Protein AF-A0A3D4ETQ4-F1 (afdb_monomer_lite)

Sequence (156 aa):
MPGDWDASYLFVTLVMPRHEKGAMPPKNKGESLTEKEIRTVAEWIHEGAKIDGEKGKPGPENWHPDRLLKFKDGRVVTEQFGEAPKVKKVEAKWEIWSNKEGKKITARFHGLVKDKVDFELKNGKRVSYPLEQLSAESQARIQGLIDSPVMMSEDD

Structure (mmCIF, N/CA/C/O backbone):
data_AF-A0A3D4ETQ4-F1
#
_entry.id   AF-A0A3D4ETQ4-F1
#
loop_
_atom_site.group_PDB
_atom_site.id
_atom_site.type_symbol
_atom_site.label_atom_id
_atom_site.label_alt_id
_atom_site.label_comp_id
_atom_site.label_asym_id
_atom_site.label_entity_id
_atom_site.label_seq_id
_atom_site.pdbx_PDB_ins_code
_atom_site.Cartn_x
_atom_site.Cartn_y
_atom_site.Cartn_z
_atom_site.occupancy
_atom_site.B_iso_or_equiv
_atom_site.auth_seq_id
_atom_site.auth_comp_id
_atom_site.auth_asym_id
_atom_site.auth_atom_id
_atom_site.pdbx_PDB_model_num
ATOM 1 N N . MET A 1 1 ? 3.791 -5.470 -17.405 1.00 76.12 1 MET A N 1
ATOM 2 C CA . MET A 1 1 ? 4.066 -6.120 -18.709 1.00 76.12 1 MET A CA 1
ATOM 3 C C . MET A 1 1 ? 5.423 -5.623 -19.197 1.00 76.12 1 MET A C 1
ATOM 5 O O . MET A 1 1 ? 5.732 -4.484 -18.879 1.00 76.12 1 MET A O 1
ATOM 9 N N . PRO A 1 2 ? 6.265 -6.389 -19.916 1.00 83.25 2 PRO A N 1
ATOM 10 C CA . PRO A 1 2 ? 7.507 -5.827 -20.457 1.00 83.25 2 PRO A CA 1
ATOM 11 C C . PRO A 1 2 ? 7.217 -4.595 -21.325 1.00 83.25 2 PRO A C 1
ATOM 13 O O . PRO A 1 2 ? 6.330 -4.645 -22.174 1.00 83.25 2 PRO A O 1
ATOM 16 N N . GLY A 1 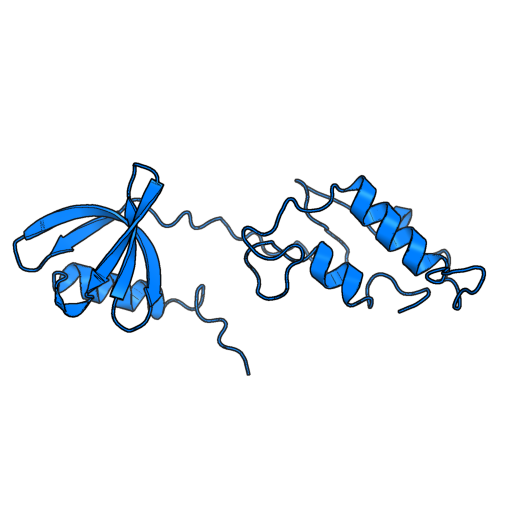3 ? 7.917 -3.493 -21.063 1.00 86.31 3 GLY A N 1
ATOM 17 C CA . GLY A 1 3 ? 7.733 -2.206 -21.735 1.00 86.31 3 GLY A CA 1
ATOM 18 C C . GLY A 1 3 ? 6.586 -1.340 -21.205 1.00 86.31 3 GLY A C 1
ATOM 19 O O . GLY A 1 3 ? 6.569 -0.138 -21.454 1.00 86.31 3 GLY A O 1
ATOM 20 N N . ASP A 1 4 ? 5.670 -1.910 -20.424 1.00 86.06 4 ASP A N 1
ATOM 21 C CA . ASP A 1 4 ? 4.531 -1.205 -19.834 1.00 86.06 4 ASP A CA 1
ATOM 22 C C . ASP A 1 4 ? 4.533 -1.415 -18.314 1.00 86.06 4 ASP A C 1
ATOM 24 O O . ASP A 1 4 ? 4.055 -2.427 -17.770 1.00 86.06 4 ASP A O 1
ATOM 28 N N . TRP A 1 5 ? 5.196 -0.468 -17.646 1.00 85.06 5 TRP A N 1
ATOM 29 C CA . TRP A 1 5 ? 5.392 -0.464 -16.202 1.00 85.06 5 TRP A CA 1
ATOM 30 C C . TRP A 1 5 ? 4.105 -0.126 -15.455 1.00 85.06 5 TRP A C 1
ATOM 32 O O . TRP A 1 5 ? 3.858 -0.737 -14.420 1.00 85.06 5 TRP A O 1
ATOM 42 N N . ASP A 1 6 ? 3.264 0.751 -16.002 1.00 82.69 6 ASP A N 1
ATOM 43 C CA . ASP A 1 6 ? 2.027 1.197 -15.355 1.00 82.69 6 ASP A CA 1
ATOM 44 C C . ASP A 1 6 ? 0.969 0.078 -15.353 1.00 82.69 6 ASP A C 1
ATOM 46 O O . ASP A 1 6 ? 0.309 -0.177 -14.349 1.00 82.69 6 ASP A O 1
ATOM 50 N N . ALA A 1 7 ? 0.918 -0.726 -16.423 1.00 83.00 7 ALA A N 1
ATOM 51 C CA . ALA A 1 7 ? 0.099 -1.941 -16.481 1.00 83.00 7 ALA A CA 1
ATOM 52 C C . ALA A 1 7 ? 0.736 -3.164 -15.780 1.00 83.00 7 ALA A C 1
ATOM 54 O O . ALA A 1 7 ? 0.241 -4.291 -15.886 1.00 83.00 7 ALA A O 1
ATOM 55 N N . SER A 1 8 ? 1.888 -3.017 -15.116 1.00 84.25 8 SER A N 1
ATOM 56 C CA . SER A 1 8 ? 2.556 -4.136 -14.448 1.00 84.25 8 SER A CA 1
ATOM 57 C C . SER A 1 8 ? 1.967 -4.394 -13.067 1.00 84.25 8 SER A C 1
ATOM 59 O O . SER A 1 8 ? 2.141 -3.588 -12.161 1.00 84.25 8 SER A O 1
ATOM 61 N N . TYR A 1 9 ? 1.364 -5.568 -12.859 1.00 87.00 9 TYR A N 1
ATOM 62 C CA . TYR A 1 9 ? 0.818 -5.960 -11.551 1.00 87.00 9 TYR A CA 1
ATOM 63 C C . TYR A 1 9 ? 1.851 -5.859 -10.414 1.00 87.00 9 TYR A C 1
ATOM 65 O O . TYR A 1 9 ? 1.537 -5.411 -9.312 1.00 87.00 9 TYR A O 1
ATOM 73 N N . LEU A 1 10 ? 3.114 -6.203 -10.696 1.00 89.75 10 LEU A N 1
ATOM 74 C CA . LEU A 1 10 ? 4.210 -6.008 -9.747 1.00 89.75 10 LEU A CA 1
ATOM 75 C C . LEU A 1 10 ? 4.356 -4.532 -9.353 1.00 89.75 10 LEU A C 1
ATOM 77 O O . LEU A 1 10 ? 4.423 -4.219 -8.172 1.00 89.75 10 LEU A O 1
ATOM 81 N N . PHE A 1 11 ? 4.387 -3.626 -10.329 1.00 90.38 11 PHE A N 1
ATOM 82 C CA . PHE A 1 11 ? 4.535 -2.199 -10.062 1.00 90.38 11 PHE A CA 1
ATOM 83 C C . PHE A 1 11 ? 3.324 -1.648 -9.300 1.00 90.38 11 PHE A C 1
ATOM 85 O O . PHE A 1 11 ? 3.501 -1.017 -8.261 1.00 90.38 11 PHE A O 1
ATOM 92 N N . VAL A 1 12 ? 2.107 -1.973 -9.754 1.00 87.81 12 VAL A N 1
ATOM 93 C CA . VAL A 1 12 ? 0.844 -1.565 -9.119 1.00 87.81 12 VAL A CA 1
ATOM 94 C C . VAL A 1 12 ? 0.823 -1.948 -7.640 1.00 87.81 12 VAL A C 1
ATOM 96 O O . VAL A 1 12 ? 0.541 -1.108 -6.791 1.00 87.81 12 VAL A O 1
ATOM 99 N N . THR A 1 13 ? 1.180 -3.189 -7.304 1.00 87.25 13 THR A N 1
ATOM 100 C CA . THR A 1 13 ? 1.177 -3.651 -5.906 1.00 87.25 13 THR A CA 1
ATOM 101 C C . THR A 1 13 ? 2.266 -3.012 -5.039 1.00 87.25 13 THR A C 1
ATOM 103 O O . THR A 1 13 ? 2.052 -2.852 -3.839 1.00 87.25 13 THR A O 1
ATOM 106 N N . LEU A 1 14 ? 3.403 -2.597 -5.610 1.00 89.50 14 LEU A N 1
ATOM 107 C CA . LEU A 1 14 ? 4.467 -1.891 -4.877 1.00 89.50 14 LEU A CA 1
ATOM 108 C C . LEU A 1 14 ? 4.090 -0.450 -4.513 1.00 89.50 14 LEU A C 1
ATOM 110 O O . LEU A 1 14 ? 4.520 0.055 -3.475 1.00 89.50 14 LEU A O 1
ATOM 114 N N . VAL A 1 15 ? 3.315 0.218 -5.370 1.00 87.62 15 VAL A N 1
ATOM 115 C CA . VAL A 1 15 ? 2.931 1.632 -5.193 1.00 87.62 15 VAL A CA 1
ATOM 116 C C . VAL A 1 15 ? 1.555 1.801 -4.553 1.00 87.62 15 VAL A C 1
ATOM 118 O O . VAL A 1 15 ? 1.184 2.907 -4.152 1.00 87.62 15 VAL A O 1
ATOM 121 N N . MET A 1 16 ? 0.821 0.698 -4.422 1.00 84.38 16 MET A N 1
ATOM 122 C CA . MET A 1 16 ? -0.456 0.622 -3.736 1.00 84.38 16 MET A CA 1
ATOM 123 C C . MET A 1 16 ? -0.334 1.114 -2.282 1.00 84.38 16 MET A C 1
ATOM 125 O O . MET A 1 16 ? 0.642 0.804 -1.584 1.00 84.38 16 MET A O 1
ATOM 129 N N . PRO A 1 17 ? -1.325 1.860 -1.766 1.00 81.31 17 PRO A N 1
ATOM 130 C CA . PRO A 1 17 ? -1.338 2.254 -0.368 1.00 81.31 17 PRO A CA 1
ATOM 131 C C . PRO A 1 17 ? -1.224 1.045 0.567 1.00 81.31 17 PRO A C 1
ATOM 133 O O . PRO A 1 17 ? -2.001 0.105 0.489 1.00 81.31 17 PRO A O 1
ATOM 136 N N . ARG A 1 18 ? -0.308 1.100 1.542 1.00 75.12 18 ARG A N 1
ATOM 137 C CA . ARG A 1 18 ? 0.001 -0.017 2.468 1.00 75.12 18 ARG A CA 1
ATOM 138 C C . ARG A 1 18 ? -1.178 -0.652 3.219 1.00 75.12 18 ARG A C 1
ATOM 140 O O . ARG A 1 18 ? -1.008 -1.692 3.852 1.00 75.12 18 ARG A O 1
ATOM 147 N N . HIS A 1 19 ? -2.311 0.034 3.289 1.00 75.31 19 HIS A N 1
ATOM 148 C CA . HIS A 1 19 ? -3.497 -0.458 3.983 1.00 75.31 19 HIS A CA 1
ATOM 149 C C . HIS A 1 19 ? -4.428 -1.253 3.061 1.00 75.31 19 HIS A C 1
ATOM 151 O O . HIS A 1 19 ? -5.304 -1.944 3.572 1.00 75.31 19 HIS A O 1
ATOM 157 N N . GLU A 1 20 ? -4.225 -1.180 1.746 1.00 76.44 20 GLU A N 1
ATOM 158 C CA . GLU A 1 20 ? -4.999 -1.921 0.761 1.00 76.44 20 GLU A CA 1
ATOM 159 C C . GLU A 1 20 ? -4.534 -3.380 0.675 1.00 76.44 20 GLU A C 1
ATOM 161 O O . GLU A 1 20 ? -3.360 -3.727 0.860 1.00 76.44 20 GLU A O 1
ATOM 166 N N . LYS A 1 21 ? -5.498 -4.265 0.421 1.00 76.75 21 LYS A N 1
ATOM 167 C CA . LYS A 1 21 ? -5.281 -5.700 0.242 1.00 76.75 21 LYS A CA 1
ATOM 168 C C . LYS A 1 21 ? -4.517 -5.917 -1.065 1.00 76.75 21 LYS A C 1
ATOM 170 O O . LYS A 1 21 ? -4.981 -5.526 -2.125 1.00 76.75 21 LYS A O 1
ATOM 175 N N . GLY A 1 22 ? -3.355 -6.563 -0.979 1.00 80.31 22 GLY A N 1
ATOM 176 C CA . GLY A 1 22 ? -2.473 -6.785 -2.131 1.00 80.31 22 GLY A CA 1
ATOM 177 C C . GLY A 1 22 ? -1.293 -5.816 -2.219 1.00 80.31 22 GLY A C 1
ATOM 178 O O . GLY A 1 22 ? -0.404 -6.051 -3.033 1.00 80.31 22 GLY A O 1
ATOM 179 N N . ALA A 1 23 ? -1.222 -4.800 -1.349 1.00 85.56 23 ALA A N 1
ATOM 180 C CA . ALA A 1 23 ? -0.048 -3.941 -1.257 1.00 85.56 23 ALA A CA 1
ATOM 181 C C . ALA A 1 23 ? 1.201 -4.744 -0.855 1.00 85.56 23 ALA A C 1
ATOM 183 O O . ALA A 1 23 ? 1.154 -5.599 0.039 1.00 85.56 23 ALA A O 1
ATOM 184 N N . MET A 1 24 ? 2.322 -4.443 -1.508 1.00 87.62 24 MET A N 1
ATOM 185 C CA . MET A 1 24 ? 3.609 -5.099 -1.306 1.00 87.62 24 MET A CA 1
ATOM 186 C C . MET A 1 24 ? 4.644 -4.111 -0.730 1.00 87.62 24 MET A C 1
ATOM 188 O O . MET A 1 24 ? 4.845 -3.033 -1.287 1.00 87.62 24 MET A O 1
ATOM 192 N N . PRO A 1 25 ? 5.334 -4.463 0.373 1.00 85.00 25 PRO A N 1
ATOM 193 C CA . PRO A 1 25 ? 5.176 -5.704 1.125 1.00 85.00 25 PRO A CA 1
ATOM 194 C C . PRO A 1 25 ? 3.853 -5.738 1.912 1.00 85.00 25 PRO A C 1
ATOM 196 O O . PRO A 1 25 ? 3.333 -4.680 2.287 1.00 85.00 25 PRO A O 1
ATOM 199 N N . PRO A 1 26 ? 3.336 -6.941 2.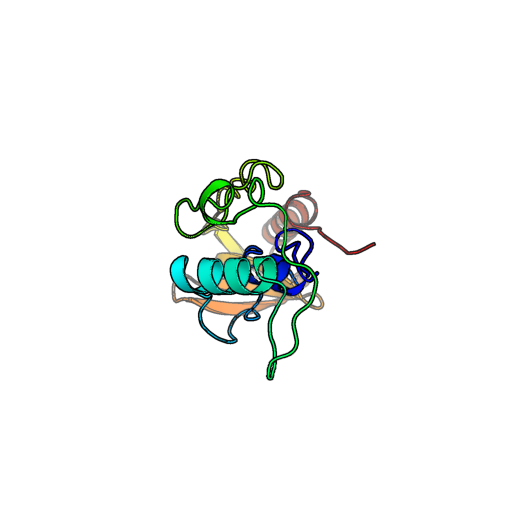235 1.00 82.56 26 PRO A N 1
ATOM 200 C CA . PRO A 1 26 ? 2.126 -7.071 3.030 1.00 82.56 26 PRO A CA 1
ATOM 201 C C . PRO A 1 26 ? 2.248 -6.348 4.371 1.00 82.56 26 PRO A C 1
ATOM 203 O O . PRO A 1 26 ? 3.342 -6.167 4.921 1.00 82.56 26 PRO A O 1
ATOM 206 N N . LYS A 1 27 ? 1.105 -5.981 4.954 1.00 76.44 27 LYS A N 1
ATOM 207 C CA . LYS A 1 27 ? 1.062 -5.331 6.266 1.00 76.44 27 LYS A CA 1
ATOM 208 C C . LYS A 1 27 ? 1.883 -6.128 7.289 1.00 76.44 27 LYS A C 1
ATOM 210 O O . LYS A 1 27 ? 1.678 -7.326 7.472 1.00 76.44 27 LYS A O 1
ATOM 215 N N . ASN A 1 28 ? 2.804 -5.444 7.967 1.00 76.62 28 ASN A N 1
ATOM 216 C CA . ASN A 1 28 ? 3.728 -6.012 8.959 1.00 76.62 28 ASN A CA 1
ATOM 217 C C . ASN A 1 28 ? 4.746 -7.037 8.407 1.00 76.62 28 ASN A C 1
ATOM 219 O O . ASN A 1 28 ? 5.313 -7.806 9.182 1.00 76.62 28 ASN A O 1
ATOM 223 N N . LYS A 1 29 ? 4.994 -7.065 7.092 1.00 80.25 29 LYS A N 1
ATOM 224 C CA . LYS A 1 29 ? 5.974 -7.952 6.436 1.00 80.25 29 LYS A CA 1
ATOM 225 C C . LYS A 1 29 ? 7.135 -7.186 5.789 1.00 80.25 29 LYS A C 1
ATOM 227 O O . LYS A 1 29 ? 7.655 -7.610 4.766 1.00 80.25 29 LYS A O 1
ATOM 232 N N . GLY A 1 30 ? 7.552 -6.080 6.405 1.00 78.50 30 GLY A N 1
ATOM 233 C CA . GLY A 1 30 ? 8.726 -5.309 5.995 1.00 78.50 30 GLY A CA 1
ATOM 234 C C . GLY A 1 30 ? 8.434 -3.855 5.630 1.00 78.50 30 GLY A C 1
ATOM 235 O O . GLY A 1 30 ? 7.324 -3.332 5.803 1.00 78.50 30 GLY A O 1
ATOM 236 N N . GLU A 1 31 ? 9.476 -3.190 5.146 1.00 80.94 31 GLU A N 1
ATOM 237 C CA . GLU A 1 31 ? 9.433 -1.803 4.701 1.00 80.94 31 GLU A CA 1
ATOM 238 C C . GLU A 1 31 ? 9.102 -1.725 3.207 1.00 80.94 31 GLU A C 1
ATOM 240 O O . GLU A 1 31 ? 9.515 -2.567 2.416 1.00 80.94 31 GLU A O 1
ATOM 245 N N . SER A 1 32 ? 8.306 -0.727 2.829 1.00 82.94 32 SER A N 1
ATOM 246 C CA . SER A 1 32 ? 8.069 -0.375 1.436 1.00 82.94 32 SER A CA 1
ATOM 247 C C . SER A 1 32 ? 9.369 0.086 0.824 1.00 82.94 32 SER A C 1
ATOM 249 O O . SER A 1 32 ? 10.190 0.713 1.495 1.00 82.94 32 SER A O 1
ATOM 251 N N . LEU A 1 33 ? 9.476 -0.161 -0.471 1.00 87.31 33 LEU A N 1
ATOM 252 C CA . LEU A 1 33 ? 10.533 0.398 -1.282 1.00 87.31 33 LEU A CA 1
ATOM 253 C C . LEU A 1 33 ? 10.522 1.930 -1.208 1.00 87.31 33 LEU A C 1
ATOM 255 O O . LEU A 1 33 ? 9.472 2.574 -1.128 1.00 87.31 33 LEU A O 1
ATOM 259 N N . THR A 1 34 ? 11.717 2.500 -1.246 1.00 88.62 34 THR A N 1
ATOM 260 C CA . THR A 1 34 ? 11.953 3.931 -1.417 1.00 88.62 34 THR A CA 1
ATOM 261 C C . THR A 1 34 ? 11.557 4.379 -2.825 1.00 88.62 34 THR A C 1
ATOM 263 O O . THR A 1 34 ? 11.481 3.578 -3.756 1.00 88.62 34 THR A O 1
ATOM 266 N N . GLU A 1 35 ? 11.362 5.686 -3.023 1.00 88.06 35 GLU A N 1
ATOM 267 C CA . GLU A 1 35 ? 11.039 6.256 -4.344 1.00 88.06 35 GLU A CA 1
ATOM 268 C C . GLU A 1 35 ? 12.068 5.863 -5.416 1.00 88.06 35 GLU A C 1
ATOM 270 O O . GLU A 1 35 ? 11.712 5.578 -6.559 1.00 88.06 35 GLU A O 1
ATOM 275 N N . LYS A 1 36 ? 13.349 5.794 -5.028 1.00 89.2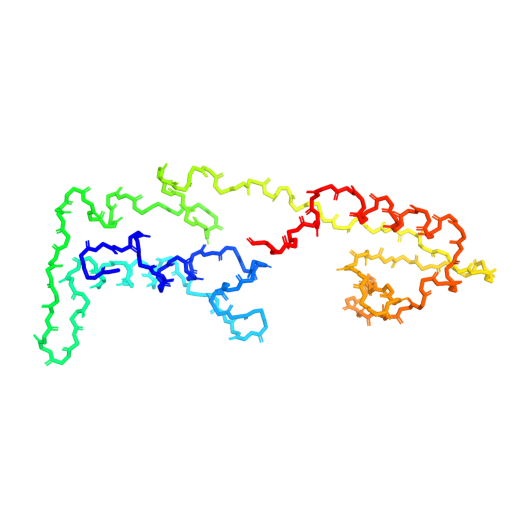5 36 LYS A N 1
ATOM 276 C CA . LYS A 1 36 ? 14.443 5.381 -5.910 1.00 89.25 36 LYS A CA 1
ATOM 277 C C . LYS A 1 36 ? 14.310 3.916 -6.324 1.00 89.25 36 LYS A C 1
ATOM 279 O O . LYS A 1 36 ? 14.444 3.612 -7.501 1.00 89.25 36 LYS A O 1
ATOM 284 N N . GLU A 1 37 ? 14.026 3.026 -5.379 1.00 91.06 37 GLU A N 1
ATOM 285 C CA . GLU A 1 37 ? 13.851 1.595 -5.657 1.00 91.06 37 GLU A CA 1
ATOM 286 C C . GLU A 1 37 ? 12.608 1.336 -6.513 1.00 91.06 37 GLU A C 1
ATOM 288 O O . GLU A 1 37 ? 12.675 0.572 -7.473 1.00 91.06 37 GLU A O 1
ATOM 293 N N . ILE A 1 38 ? 11.497 2.024 -6.232 1.00 92.69 38 ILE A N 1
ATOM 294 C CA . ILE A 1 38 ? 10.283 1.963 -7.059 1.00 92.69 38 ILE A CA 1
ATOM 295 C C . ILE A 1 38 ? 10.591 2.416 -8.489 1.00 92.69 38 ILE A C 1
ATOM 297 O O . ILE A 1 38 ? 10.166 1.768 -9.447 1.00 92.69 38 ILE A O 1
ATOM 301 N N . ARG A 1 39 ? 11.357 3.503 -8.647 1.00 93.56 39 ARG A N 1
ATOM 302 C CA . ARG A 1 39 ? 11.763 3.990 -9.966 1.00 93.56 39 ARG A CA 1
ATOM 303 C C . ARG A 1 39 ? 12.637 2.977 -10.701 1.00 93.56 39 ARG A C 1
ATOM 305 O O . ARG A 1 39 ? 12.358 2.701 -11.859 1.00 93.56 39 ARG A O 1
ATOM 312 N N . THR A 1 40 ? 13.604 2.359 -10.026 1.00 96.00 40 THR A N 1
ATOM 313 C CA . THR A 1 40 ? 14.431 1.295 -10.617 1.00 96.00 40 THR A CA 1
ATOM 314 C C . THR A 1 40 ? 13.585 0.118 -11.106 1.00 96.00 40 THR A C 1
ATOM 316 O O . THR A 1 40 ? 13.833 -0.406 -12.188 1.00 96.00 40 THR A O 1
ATOM 319 N N . VAL A 1 41 ? 12.551 -0.286 -10.358 1.00 94.38 41 VAL A N 1
ATOM 320 C CA . VAL A 1 41 ? 11.627 -1.339 -10.813 1.00 94.38 41 VAL A CA 1
ATOM 321 C C . VAL A 1 41 ? 10.845 -0.891 -12.053 1.00 94.38 41 VAL A C 1
ATOM 323 O O . VAL A 1 41 ? 10.722 -1.665 -13.002 1.00 94.38 41 VAL A O 1
ATOM 326 N N . ALA A 1 42 ? 10.343 0.347 -12.078 1.00 94.12 42 ALA A N 1
ATOM 327 C CA . ALA A 1 42 ? 9.628 0.890 -13.234 1.00 94.12 42 ALA A CA 1
ATOM 328 C C . ALA A 1 42 ? 10.518 0.971 -14.485 1.00 94.12 42 ALA A C 1
ATOM 330 O O . ALA A 1 42 ? 10.091 0.565 -15.564 1.00 94.12 42 ALA A O 1
ATOM 331 N N . GLU A 1 43 ? 11.756 1.448 -14.335 1.00 95.62 43 GLU A N 1
ATOM 332 C CA . GLU A 1 43 ? 12.768 1.518 -15.398 1.00 95.62 43 GLU A CA 1
ATOM 333 C C . GLU A 1 43 ? 13.085 0.125 -15.935 1.00 95.62 43 GLU A C 1
ATOM 335 O O . GLU A 1 43 ? 12.987 -0.112 -17.136 1.00 95.62 43 GLU A O 1
ATOM 340 N N . TRP A 1 44 ? 13.353 -0.835 -15.049 1.00 96.31 44 TRP A N 1
ATOM 341 C CA . TRP A 1 44 ? 13.612 -2.215 -15.449 1.00 96.31 44 TRP A CA 1
ATOM 342 C C . TRP A 1 44 ? 12.448 -2.812 -16.251 1.00 96.31 44 TRP A C 1
ATOM 344 O O . TRP A 1 44 ? 12.671 -3.447 -17.283 1.00 96.31 44 TRP A O 1
ATOM 354 N N . ILE A 1 45 ? 11.196 -2.581 -15.833 1.00 94.19 45 ILE A N 1
ATOM 355 C CA . ILE A 1 45 ? 10.023 -3.035 -16.593 1.00 94.19 45 ILE A CA 1
ATOM 356 C C . ILE A 1 45 ? 9.943 -2.317 -17.945 1.00 94.19 45 ILE A C 1
ATOM 358 O O . ILE A 1 45 ? 9.727 -2.978 -18.964 1.00 94.19 45 ILE A O 1
ATOM 362 N N . HIS A 1 46 ? 10.149 -0.998 -17.969 1.00 93.69 46 HIS A N 1
ATOM 363 C CA . HIS A 1 46 ? 10.150 -0.183 -19.183 1.00 93.69 46 HIS A CA 1
ATOM 364 C C . HIS A 1 46 ? 11.204 -0.645 -20.199 1.00 93.69 46 HIS A C 1
ATOM 366 O O . HIS A 1 46 ? 10.922 -0.700 -21.391 1.00 93.69 46 HIS A O 1
ATOM 372 N N . GLU A 1 47 ? 12.382 -1.075 -19.752 1.00 95.00 47 GLU A N 1
ATOM 373 C CA . GLU A 1 47 ? 13.446 -1.614 -20.609 1.00 95.00 47 GLU A CA 1
ATOM 374 C C . GLU A 1 47 ? 13.149 -3.016 -21.173 1.00 95.00 47 GLU A C 1
ATOM 376 O O . GLU A 1 47 ? 13.929 -3.560 -21.963 1.00 95.00 47 GLU A O 1
ATOM 381 N N . GLY A 1 48 ? 12.016 -3.607 -20.788 1.00 92.94 48 GLY A N 1
ATOM 382 C CA . GLY A 1 48 ? 11.594 -4.937 -21.210 1.00 92.94 48 GLY A CA 1
ATOM 383 C C . GLY A 1 48 ? 11.835 -6.024 -20.164 1.00 92.94 48 GLY A C 1
ATOM 384 O O . GLY A 1 48 ? 11.846 -7.195 -20.534 1.00 92.94 48 GLY A O 1
ATOM 385 N N . ALA A 1 49 ? 12.012 -5.668 -18.887 1.00 94.25 49 ALA A N 1
ATOM 386 C CA . ALA A 1 49 ? 12.151 -6.592 -17.759 1.00 94.25 49 ALA A CA 1
ATOM 387 C C . ALA A 1 49 ? 13.216 -7.675 -18.002 1.00 94.25 49 ALA A C 1
ATOM 389 O O . ALA A 1 49 ? 12.928 -8.871 -17.986 1.00 94.25 49 ALA A O 1
ATOM 390 N N . LYS A 1 50 ? 14.451 -7.243 -18.291 1.00 94.19 50 LYS A N 1
ATOM 391 C CA . LYS A 1 50 ? 15.545 -8.145 -18.667 1.00 94.19 50 LYS A CA 1
ATOM 392 C C . LYS A 1 50 ? 15.870 -9.142 -17.546 1.00 94.19 50 LYS A C 1
ATOM 394 O O . LYS A 1 50 ? 16.166 -8.714 -16.431 1.00 94.19 50 LYS A O 1
ATOM 399 N N . ILE A 1 51 ? 15.895 -10.436 -17.866 1.00 89.88 51 ILE A N 1
ATOM 400 C CA . ILE A 1 51 ? 16.316 -11.539 -16.986 1.00 89.88 51 ILE A CA 1
ATOM 401 C C . ILE A 1 51 ? 17.276 -12.429 -17.782 1.00 89.88 51 ILE A C 1
ATOM 403 O O . ILE A 1 51 ? 16.989 -12.776 -18.921 1.00 89.88 51 ILE A O 1
ATOM 407 N N . ASP A 1 52 ? 18.445 -12.743 -17.218 1.00 90.31 52 ASP A N 1
ATOM 408 C CA . ASP A 1 52 ? 19.440 -13.665 -17.800 1.00 90.31 52 ASP A CA 1
ATOM 409 C C . ASP A 1 52 ? 19.804 -13.415 -19.276 1.00 90.31 52 ASP A C 1
ATOM 411 O O . ASP A 1 52 ? 20.131 -14.321 -20.035 1.00 90.31 52 ASP A O 1
ATOM 415 N N . GLY A 1 53 ? 19.790 -12.147 -19.693 1.00 87.81 53 GLY A N 1
ATOM 416 C CA . GLY A 1 53 ? 20.129 -11.749 -21.062 1.00 87.81 53 GLY A CA 1
ATOM 417 C C . GLY A 1 53 ? 18.921 -11.580 -21.981 1.00 87.81 53 GLY A C 1
ATOM 418 O O . GL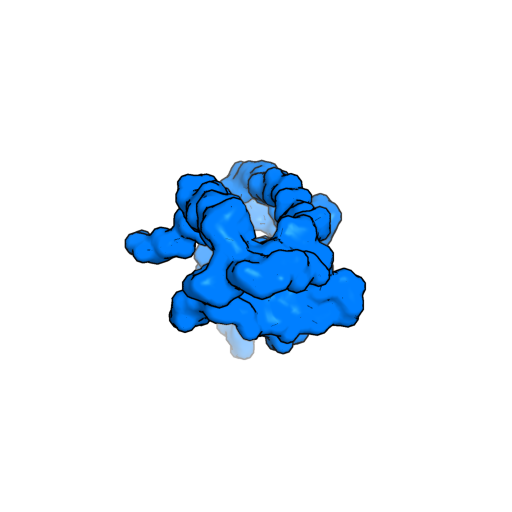Y A 1 53 ? 19.004 -10.785 -22.918 1.00 87.81 53 GLY A O 1
ATOM 419 N N . GLU A 1 54 ? 17.796 -12.220 -21.672 1.00 88.31 54 GLU A N 1
ATOM 420 C CA . GLU A 1 54 ? 16.547 -12.090 -22.415 1.00 88.31 54 GLU A CA 1
ATOM 421 C C . GLU A 1 54 ? 15.751 -10.878 -21.936 1.00 88.31 54 GLU A C 1
ATOM 423 O O . GLU A 1 54 ? 15.699 -10.578 -20.745 1.00 88.31 54 GLU A O 1
ATOM 428 N N . LYS A 1 55 ? 15.132 -10.150 -22.868 1.00 93.12 55 LYS A N 1
ATOM 429 C CA . LYS A 1 55 ? 14.243 -9.026 -22.557 1.00 93.12 55 LYS A CA 1
ATOM 430 C C . LYS A 1 55 ? 13.051 -9.000 -23.499 1.00 93.12 55 LYS A C 1
ATOM 432 O O . LYS A 1 55 ? 13.166 -9.342 -24.675 1.00 93.12 55 LYS A O 1
ATOM 437 N N . GLY A 1 56 ? 11.919 -8.553 -22.976 1.00 91.12 56 GLY A N 1
ATOM 438 C CA . GLY A 1 56 ? 10.751 -8.218 -23.772 1.00 91.12 56 GLY A CA 1
ATOM 439 C C . GLY A 1 56 ? 10.944 -6.929 -24.570 1.00 91.12 56 GLY A C 1
ATOM 440 O O . GLY A 1 56 ? 12.024 -6.334 -24.622 1.00 91.12 56 GLY A O 1
ATOM 441 N N . LYS A 1 57 ? 9.861 -6.483 -25.207 1.00 91.00 57 LYS A N 1
ATOM 442 C CA . LYS A 1 57 ? 9.863 -5.215 -25.939 1.00 91.00 57 LYS A CA 1
ATOM 443 C C . LYS A 1 57 ? 9.986 -4.058 -24.940 1.00 91.00 57 LYS A C 1
ATOM 445 O O . LYS A 1 57 ? 9.224 -4.051 -23.973 1.00 91.00 57 LYS A O 1
ATOM 450 N N . PRO A 1 58 ? 10.910 -3.106 -25.150 1.00 90.88 58 PRO A N 1
ATOM 451 C CA . PRO A 1 58 ? 10.939 -1.898 -24.346 1.00 90.88 58 PRO A CA 1
ATOM 452 C C . PRO A 1 58 ? 9.708 -1.034 -24.639 1.00 90.88 58 PRO A C 1
ATOM 454 O O . PRO A 1 58 ? 9.108 -1.124 -25.715 1.00 90.88 58 PRO A O 1
ATOM 457 N N . GLY A 1 59 ? 9.343 -0.203 -23.672 1.00 86.25 59 GLY A N 1
ATOM 458 C CA . GLY A 1 59 ? 8.264 0.762 -23.804 1.00 86.25 59 GLY A CA 1
ATOM 459 C C . GLY A 1 59 ? 8.635 1.916 -24.731 1.00 86.25 59 GLY A C 1
ATOM 460 O O . GLY A 1 59 ? 9.806 2.111 -25.061 1.00 86.25 59 GLY A O 1
ATOM 461 N N . PRO A 1 60 ? 7.650 2.714 -25.160 1.00 85.94 60 PRO A N 1
ATOM 462 C CA . PRO A 1 60 ? 7.920 3.901 -25.952 1.00 85.94 60 PRO A CA 1
ATOM 463 C C . PRO A 1 60 ? 8.517 5.011 -25.067 1.00 85.94 60 PRO A C 1
ATOM 465 O O . PRO A 1 60 ? 8.098 5.210 -23.931 1.00 85.94 60 PRO A O 1
ATOM 468 N N . GLU A 1 61 ? 9.481 5.768 -25.592 1.00 84.50 61 GLU A N 1
ATOM 469 C CA . GLU A 1 61 ? 10.253 6.788 -24.854 1.00 84.50 61 GLU A CA 1
ATOM 470 C C . GLU A 1 61 ? 9.382 7.862 -24.165 1.00 84.50 61 GLU A C 1
ATOM 472 O O . GLU A 1 61 ? 9.720 8.391 -23.107 1.00 84.50 61 GLU A O 1
ATOM 477 N N . ASN A 1 62 ? 8.222 8.192 -24.735 1.00 80.31 62 ASN A N 1
ATOM 478 C CA . ASN A 1 62 ? 7.273 9.127 -24.124 1.00 80.31 62 ASN A CA 1
ATOM 479 C C . ASN A 1 62 ? 6.619 8.579 -22.843 1.00 80.31 62 ASN A C 1
ATOM 481 O O . ASN A 1 62 ? 6.054 9.363 -22.084 1.00 80.31 62 ASN A O 1
ATOM 485 N N . TRP A 1 63 ? 6.700 7.270 -22.600 1.00 80.50 63 TRP A N 1
ATOM 486 C CA . TRP A 1 63 ? 6.223 6.594 -21.394 1.00 80.50 63 TRP A CA 1
ATOM 487 C C . TRP A 1 63 ? 7.346 6.263 -20.410 1.00 80.50 63 TRP A C 1
ATOM 489 O O . TRP A 1 63 ? 7.128 5.515 -19.457 1.00 80.50 63 TRP A O 1
ATOM 499 N N . HIS A 1 64 ? 8.547 6.810 -20.609 1.00 87.94 64 HIS A N 1
ATOM 500 C CA . HIS A 1 64 ? 9.655 6.590 -19.688 1.00 87.94 64 HIS A CA 1
ATOM 501 C C . HIS A 1 64 ? 9.282 7.053 -18.262 1.00 87.94 64 HIS A C 1
ATOM 503 O O . HIS A 1 64 ? 8.761 8.168 -18.101 1.00 87.94 64 HIS A O 1
ATOM 509 N N . PRO A 1 65 ? 9.546 6.250 -17.213 1.00 86.75 65 PRO A N 1
ATOM 510 C CA . PRO A 1 65 ? 9.135 6.566 -15.845 1.00 86.75 65 PRO A CA 1
ATOM 511 C C . PRO A 1 65 ? 9.697 7.900 -15.341 1.00 86.75 65 PRO A C 1
ATOM 513 O O . PRO A 1 65 ? 8.974 8.631 -14.681 1.00 86.75 65 PRO A O 1
ATOM 516 N N . ASP A 1 66 ? 10.905 8.325 -15.716 1.00 88.50 66 ASP A N 1
ATOM 517 C CA . ASP A 1 66 ? 11.402 9.665 -15.333 1.00 88.50 66 ASP A CA 1
ATOM 518 C C . ASP A 1 66 ? 10.487 10.828 -15.764 1.00 88.50 66 ASP A C 1
ATOM 520 O O . ASP A 1 66 ? 10.422 11.880 -15.110 1.00 88.50 66 ASP A O 1
ATOM 524 N N . ARG A 1 67 ? 9.750 10.647 -16.864 1.00 85.31 67 ARG A N 1
ATOM 525 C CA . ARG A 1 67 ? 8.832 11.659 -17.393 1.00 85.31 67 ARG A CA 1
ATOM 526 C C . ARG A 1 67 ? 7.518 11.649 -16.622 1.00 85.31 67 ARG A C 1
ATOM 528 O O . ARG A 1 67 ? 7.084 12.708 -16.164 1.00 85.31 67 ARG A O 1
ATOM 535 N N . LEU A 1 68 ? 6.931 10.465 -16.457 1.00 82.50 68 LEU A N 1
ATOM 536 C CA . LEU A 1 68 ? 5.554 10.286 -15.988 1.00 82.50 68 LEU A CA 1
ATOM 537 C C . LEU A 1 68 ? 5.438 9.963 -14.493 1.00 82.50 68 LEU A C 1
ATOM 539 O O . LEU A 1 68 ? 4.480 10.380 -13.846 1.00 82.50 68 LEU A O 1
ATOM 543 N N . LEU A 1 69 ? 6.409 9.249 -13.924 1.00 86.69 69 LEU A N 1
ATOM 544 C CA . LEU A 1 69 ? 6.395 8.818 -12.533 1.00 86.69 69 LEU A CA 1
ATOM 545 C C . LEU A 1 69 ? 6.812 9.969 -11.617 1.00 86.69 69 LEU A C 1
ATOM 547 O O . LEU A 1 69 ? 7.986 10.345 -11.527 1.00 86.69 69 LEU A O 1
ATOM 551 N N . LYS A 1 70 ? 5.833 10.533 -10.915 1.00 85.50 70 LYS A N 1
ATOM 552 C CA . LYS A 1 70 ? 6.047 11.564 -9.900 1.00 85.50 70 LYS A CA 1
ATOM 553 C C . LYS A 1 70 ? 5.726 11.009 -8.523 1.00 85.50 70 LYS A C 1
ATOM 555 O O . LYS A 1 70 ? 4.831 10.180 -8.371 1.00 85.50 70 LYS A O 1
ATOM 560 N N . PHE A 1 71 ? 6.452 11.507 -7.530 1.00 82.31 71 PHE A N 1
ATOM 561 C CA . PHE A 1 71 ? 6.225 11.188 -6.131 1.00 82.31 71 PHE A CA 1
ATOM 562 C C . PHE A 1 71 ? 5.865 12.450 -5.355 1.00 82.31 71 PHE A C 1
ATOM 564 O O . PHE A 1 71 ? 6.364 13.540 -5.644 1.00 82.31 71 PHE A O 1
ATOM 571 N N . LYS A 1 72 ? 4.992 12.297 -4.363 1.00 79.50 72 LYS A N 1
ATOM 572 C CA . LYS A 1 72 ? 4.660 13.323 -3.379 1.00 79.50 72 LYS A CA 1
ATOM 573 C C . LYS A 1 72 ? 4.451 12.651 -2.029 1.00 79.50 72 LYS A C 1
ATOM 575 O O . LYS A 1 72 ? 3.632 11.742 -1.920 1.00 79.50 72 LYS A O 1
ATOM 580 N N . ASP A 1 73 ? 5.198 13.086 -1.018 1.00 74.75 73 ASP A N 1
ATOM 581 C CA . ASP A 1 73 ? 5.138 12.536 0.344 1.00 74.75 73 ASP A CA 1
ATOM 582 C C . ASP A 1 73 ? 5.309 10.998 0.391 1.00 74.75 73 ASP A C 1
ATOM 584 O O . ASP A 1 73 ? 4.609 10.304 1.134 1.00 74.75 73 ASP A O 1
ATOM 588 N N . GLY A 1 74 ? 6.206 10.443 -0.439 1.00 68.75 74 GLY A N 1
ATOM 589 C CA . GLY A 1 74 ? 6.441 8.997 -0.530 1.00 68.75 74 GLY A CA 1
ATOM 590 C C . GLY A 1 74 ? 5.331 8.204 -1.230 1.00 68.75 74 GLY A C 1
ATOM 591 O O . GLY A 1 74 ? 5.239 6.992 -1.042 1.00 68.75 74 GLY 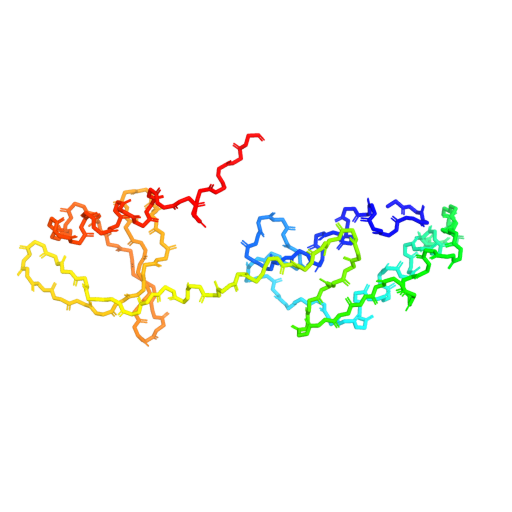A O 1
ATOM 592 N N . ARG A 1 75 ? 4.458 8.865 -2.005 1.00 72.12 75 ARG A N 1
ATOM 593 C CA . ARG A 1 75 ? 3.376 8.238 -2.786 1.00 72.12 75 ARG A CA 1
ATOM 594 C C . ARG A 1 75 ? 3.482 8.582 -4.263 1.00 72.12 75 ARG A C 1
ATOM 596 O O . ARG A 1 75 ? 3.830 9.712 -4.596 1.00 72.12 75 ARG A O 1
ATOM 603 N N . VAL A 1 76 ? 3.121 7.639 -5.131 1.00 77.62 76 VAL A N 1
ATOM 604 C CA . VAL A 1 76 ? 3.043 7.864 -6.580 1.00 77.62 76 VAL A CA 1
ATOM 605 C C . VAL A 1 76 ? 1.844 8.749 -6.933 1.00 77.62 76 VAL A C 1
ATOM 607 O O . VAL A 1 76 ? 0.745 8.552 -6.420 1.00 77.62 76 VAL A O 1
ATOM 610 N N . VAL A 1 77 ? 2.072 9.729 -7.808 1.00 69.00 77 VAL A N 1
ATOM 611 C CA . VAL A 1 77 ? 1.065 10.636 -8.379 1.00 69.00 77 VAL A CA 1
ATOM 612 C C . VAL A 1 77 ? 1.256 10.702 -9.902 1.00 69.00 77 VAL A C 1
ATOM 614 O O . VAL A 1 77 ? 1.888 11.619 -10.418 1.00 69.00 77 VAL A O 1
ATOM 617 N N . THR A 1 78 ? 0.788 9.695 -10.641 1.00 58.53 78 THR A N 1
ATOM 618 C CA . THR A 1 78 ? 0.777 9.719 -12.122 1.00 58.53 78 THR A CA 1
ATOM 619 C C . THR A 1 78 ? -0.584 10.210 -12.617 1.00 58.53 78 THR A C 1
ATOM 621 O O . THR A 1 78 ? -1.581 10.086 -11.914 1.00 58.53 78 THR A O 1
ATOM 624 N N . GLU A 1 79 ? -0.663 10.773 -13.825 1.00 51.00 79 GLU A N 1
ATOM 625 C CA . GLU A 1 79 ? -1.932 11.280 -14.384 1.00 51.00 79 GLU A CA 1
ATOM 626 C C . GLU A 1 79 ? -3.017 10.192 -14.553 1.00 51.00 79 GLU A C 1
ATOM 628 O O . GLU A 1 79 ? -4.201 10.521 -14.552 1.00 51.00 79 GLU A O 1
ATOM 633 N N . GLN A 1 80 ? -2.641 8.907 -14.651 1.00 46.31 80 GLN A N 1
ATOM 634 C CA . GLN A 1 80 ? -3.582 7.774 -14.706 1.00 46.31 80 GLN A CA 1
ATOM 635 C C . GLN A 1 80 ? -4.098 7.347 -13.322 1.00 46.31 80 GLN A C 1
ATOM 637 O O . GLN A 1 80 ? -5.232 6.886 -13.206 1.00 46.31 80 GLN A O 1
ATOM 642 N N . PHE A 1 81 ? -3.320 7.585 -12.263 1.00 46.31 81 PHE A N 1
ATOM 643 C CA . PHE A 1 81 ? -3.766 7.515 -10.873 1.00 46.31 81 PHE A CA 1
ATOM 644 C C . PHE A 1 81 ? -3.978 8.946 -10.366 1.00 46.31 81 PHE A C 1
ATOM 646 O O . PHE A 1 81 ? -3.183 9.449 -9.566 1.00 46.31 81 PHE A O 1
ATOM 653 N N . GLY A 1 82 ? -5.006 9.644 -10.876 1.00 43.66 82 GLY A N 1
ATOM 654 C CA . GLY A 1 82 ? -5.345 11.003 -10.420 1.00 43.66 82 GLY A CA 1
ATOM 655 C C . GLY A 1 82 ? -5.279 11.112 -8.892 1.00 43.66 82 GLY A C 1
ATOM 656 O O . GLY A 1 82 ? -5.569 10.108 -8.248 1.00 43.66 82 GLY A O 1
ATOM 657 N N . GLU A 1 83 ? -4.846 12.275 -8.349 1.00 38.59 83 GLU A N 1
ATOM 658 C CA . GLU A 1 83 ? -4.450 12.488 -6.932 1.00 38.59 83 GLU A CA 1
ATOM 659 C C . GLU A 1 83 ? -4.904 11.327 -6.043 1.00 38.59 83 GLU A C 1
ATOM 661 O O . GLU A 1 83 ? -6.090 11.290 -5.696 1.00 38.59 83 GLU A O 1
ATOM 666 N N . ALA A 1 84 ? -3.990 10.392 -5.714 1.00 40.56 84 ALA A N 1
ATOM 667 C CA . ALA A 1 84 ? -4.277 9.280 -4.804 1.00 40.56 84 ALA A CA 1
ATOM 668 C C . ALA A 1 84 ? -5.178 9.832 -3.707 1.00 40.56 84 ALA A C 1
ATOM 670 O O . ALA A 1 84 ? -4.758 10.841 -3.109 1.00 40.56 84 ALA A O 1
ATOM 671 N N . PRO A 1 85 ? -6.411 9.299 -3.525 1.00 36.78 85 PRO A N 1
ATOM 672 C CA . PRO A 1 85 ? -7.413 9.964 -2.722 1.00 36.78 85 PRO A CA 1
ATOM 673 C C . PRO A 1 85 ? -6.705 10.375 -1.456 1.00 36.78 85 PRO A C 1
ATOM 675 O O . PRO A 1 85 ? -6.017 9.564 -0.819 1.00 36.78 85 PRO A O 1
ATOM 678 N N . LYS A 1 86 ? -6.756 11.675 -1.150 1.00 42.72 86 LYS A N 1
ATOM 679 C CA . LYS A 1 86 ? -6.403 12.139 0.178 1.00 42.72 86 LYS A CA 1
ATOM 680 C C . LYS A 1 86 ? -7.405 11.417 1.058 1.00 42.72 86 LYS A C 1
ATOM 682 O O . LYS A 1 86 ? -8.463 11.954 1.375 1.00 42.72 86 LYS A O 1
ATOM 687 N N . VAL A 1 87 ? -7.063 10.194 1.464 1.00 40.78 87 VAL A N 1
ATOM 688 C CA . VAL A 1 87 ? -7.458 9.6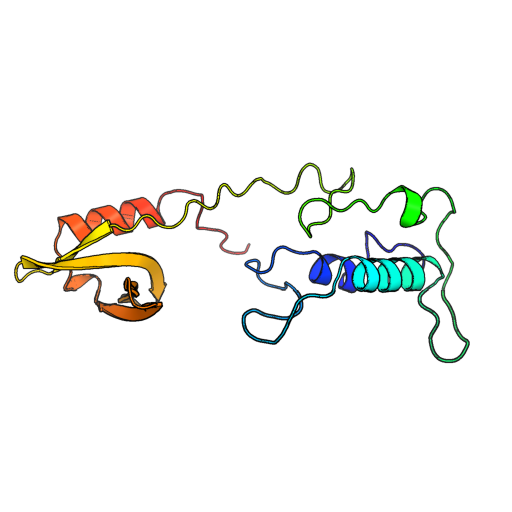35 2.727 1.00 40.78 87 VAL A CA 1
ATOM 689 C C . VAL A 1 87 ? -6.901 10.701 3.647 1.00 40.78 87 VAL A C 1
ATOM 691 O O . VAL A 1 87 ? -5.737 10.672 4.050 1.00 40.78 87 VAL A O 1
ATOM 694 N N . LYS A 1 88 ? -7.722 11.729 3.919 1.00 37.97 88 LYS A N 1
ATOM 695 C CA . LYS A 1 88 ? -7.774 12.316 5.238 1.00 37.97 88 LYS A CA 1
ATOM 696 C C . LYS A 1 88 ? -7.691 11.065 6.074 1.00 37.97 88 LYS A C 1
ATOM 698 O O . LYS A 1 88 ? -8.617 10.259 6.009 1.00 37.97 88 LYS A O 1
ATOM 703 N N . LYS A 1 89 ? -6.538 10.811 6.700 1.00 43.34 89 LYS A N 1
ATOM 704 C CA . LYS A 1 89 ? -6.505 9.893 7.817 1.00 43.34 89 LYS A CA 1
ATOM 705 C C . LYS A 1 89 ? -7.633 10.445 8.666 1.00 43.34 89 LYS A C 1
ATOM 707 O O . LYS A 1 89 ? -7.471 11.477 9.314 1.00 43.34 89 LYS A O 1
ATOM 712 N N . VAL A 1 90 ? -8.813 9.844 8.572 1.00 47.97 90 VAL A N 1
ATOM 713 C CA . VAL A 1 90 ? -9.771 9.904 9.641 1.00 47.97 90 VAL A CA 1
ATOM 714 C C . VAL A 1 90 ? -9.017 9.076 10.649 1.00 47.97 90 VAL A C 1
ATOM 716 O O . VAL A 1 90 ? -9.097 7.854 10.662 1.00 47.97 90 VAL A O 1
ATOM 719 N N . GLU A 1 91 ? -8.074 9.728 11.333 1.00 48.47 91 GLU A N 1
ATOM 720 C CA . GLU A 1 91 ? -7.450 9.151 12.489 1.00 48.47 91 GLU A CA 1
ATOM 721 C C . GLU A 1 91 ? -8.645 8.740 13.315 1.00 48.47 91 GLU A C 1
ATOM 723 O O . GLU A 1 91 ? -9.415 9.620 13.710 1.00 48.47 91 GLU A O 1
ATOM 728 N N . ALA A 1 92 ? -8.870 7.428 13.437 1.00 57.59 92 ALA A N 1
ATOM 729 C CA . ALA A 1 92 ? -9.939 6.903 14.260 1.00 57.59 92 ALA A CA 1
ATOM 730 C C . ALA A 1 92 ? -9.840 7.685 15.567 1.00 57.59 92 ALA A C 1
ATOM 732 O O . ALA A 1 92 ? -8.779 7.704 16.201 1.00 57.59 92 ALA A O 1
ATOM 733 N N . LYS A 1 93 ? -10.835 8.528 15.847 1.00 73.00 93 LYS A N 1
ATOM 734 C CA . LYS A 1 93 ? -10.676 9.526 16.900 1.00 73.00 93 LYS A CA 1
ATOM 735 C C . LYS A 1 93 ? -10.514 8.765 18.211 1.00 73.00 93 LYS A C 1
ATOM 737 O O . LYS A 1 93 ? -11.012 7.652 18.374 1.00 73.00 93 LYS A O 1
ATOM 742 N N . TRP A 1 94 ? -9.741 9.333 19.132 1.00 82.62 94 TRP A N 1
ATOM 743 C CA . TRP A 1 94 ? -9.704 8.799 20.488 1.00 82.62 94 TRP A CA 1
ATOM 744 C C . TRP A 1 94 ? -11.077 9.033 21.104 1.00 82.62 94 TRP A C 1
ATOM 746 O O . TRP A 1 94 ? -11.410 10.163 21.455 1.00 82.62 94 TRP A O 1
ATOM 756 N N . GLU A 1 95 ? -11.866 7.973 21.201 1.00 85.69 95 GLU A N 1
ATOM 757 C CA . GLU A 1 95 ? -13.243 8.030 21.671 1.00 85.69 95 GLU A CA 1
ATOM 758 C C . GLU A 1 95 ? -13.377 7.311 23.008 1.00 85.69 95 GLU A C 1
ATOM 760 O O . GLU A 1 95 ? -12.559 6.458 23.368 1.00 85.69 95 GLU A O 1
ATOM 765 N N . ILE A 1 96 ? -14.382 7.717 23.783 1.00 89.88 96 ILE A N 1
ATOM 766 C CA . ILE A 1 96 ? -14.687 7.102 25.070 1.00 89.88 96 ILE A CA 1
ATOM 767 C C . ILE A 1 96 ? -15.750 6.035 24.839 1.00 89.88 96 ILE A C 1
ATOM 769 O O . ILE A 1 96 ? -16.887 6.353 24.509 1.00 89.88 96 ILE A O 1
ATOM 773 N N . TRP A 1 97 ? -15.373 4.783 25.065 1.00 90.44 97 TRP A N 1
ATOM 774 C CA . TRP A 1 97 ? -16.249 3.621 24.955 1.00 90.44 97 TRP A CA 1
ATOM 775 C C . TRP A 1 97 ? -16.648 3.156 26.344 1.00 90.44 97 TRP A C 1
ATOM 777 O O . TRP A 1 97 ? -15.834 3.205 27.269 1.00 90.44 97 TRP A O 1
ATOM 787 N N . SER A 1 98 ? -17.886 2.699 26.501 1.00 92.88 98 SER A N 1
ATOM 788 C CA . SER A 1 98 ? -18.405 2.208 27.774 1.00 92.88 98 SER A CA 1
ATOM 789 C C . SER A 1 98 ? -18.973 0.801 27.650 1.00 92.88 98 SER A C 1
ATOM 791 O O . SER A 1 98 ? -19.519 0.426 26.613 1.00 92.88 98 SER A O 1
ATOM 793 N N . ASN A 1 99 ? -18.843 0.008 28.713 1.00 92.94 99 ASN A N 1
ATOM 794 C CA . ASN A 1 99 ? -19.469 -1.310 28.806 1.00 92.94 99 ASN A CA 1
ATOM 795 C C . ASN A 1 99 ? -20.821 -1.259 29.542 1.00 92.94 99 ASN A C 1
ATOM 797 O O . ASN A 1 99 ? -21.204 -0.221 30.085 1.00 92.94 99 ASN A O 1
ATOM 801 N N . LYS A 1 100 ? -21.543 -2.387 29.584 1.00 90.94 100 LYS A N 1
ATOM 802 C CA . LYS A 1 100 ? -22.815 -2.525 30.326 1.00 90.94 100 LYS A CA 1
ATOM 803 C C . LYS A 1 100 ? -22.694 -2.234 31.829 1.00 90.94 100 LYS A C 1
ATOM 805 O O . LYS A 1 100 ? -23.679 -1.866 32.455 1.00 90.94 100 LYS A O 1
ATOM 810 N N . GLU A 1 101 ? -21.495 -2.363 32.395 1.00 87.69 101 GLU A N 1
ATOM 811 C CA . GLU A 1 101 ? -21.199 -2.052 33.801 1.00 87.69 101 GLU A CA 1
ATOM 812 C C . GLU A 1 101 ? -20.868 -0.563 34.031 1.00 87.69 101 GLU A C 1
ATOM 814 O O . GLU A 1 101 ? -20.569 -0.162 35.152 1.00 87.69 101 GLU A O 1
ATOM 819 N N . GLY A 1 102 ? -20.856 0.264 32.979 1.00 86.00 102 GLY A N 1
ATOM 820 C CA . GLY A 1 102 ? -20.510 1.685 33.057 1.00 86.00 102 GLY A CA 1
ATOM 821 C C . GLY A 1 102 ? -19.006 1.986 33.123 1.00 86.00 102 GLY A C 1
ATOM 822 O O . GLY A 1 102 ? -18.629 3.154 33.244 1.00 86.00 102 GLY A O 1
ATOM 823 N N . LYS A 1 103 ? -18.128 0.979 33.003 1.00 89.69 103 LYS A N 1
ATOM 824 C CA . LYS A 1 103 ? -16.674 1.189 32.892 1.00 89.69 103 LYS A CA 1
ATOM 825 C C . LYS A 1 103 ? -16.357 1.851 31.559 1.00 89.69 103 LYS A C 1
ATOM 827 O O . LYS A 1 103 ? -16.879 1.437 30.526 1.00 89.69 103 LYS A O 1
ATOM 832 N N . LYS A 1 104 ? -15.484 2.861 31.588 1.00 92.56 104 LYS A N 1
ATOM 833 C CA . LYS A 1 104 ? -15.120 3.678 30.424 1.00 92.56 104 LYS A CA 1
ATOM 834 C C . LYS A 1 104 ? -13.663 3.460 30.037 1.00 92.56 104 LYS A C 1
ATOM 836 O O . LYS A 1 104 ? -12.795 3.422 30.907 1.00 92.56 104 LYS A O 1
ATOM 841 N N . ILE A 1 105 ? -13.393 3.379 28.741 1.00 90.00 105 ILE A N 1
ATOM 842 C CA . ILE A 1 105 ? -12.042 3.332 28.174 1.00 90.00 105 ILE A CA 1
ATOM 843 C C . ILE A 1 105 ? -11.896 4.411 27.109 1.00 90.00 105 ILE A C 1
ATOM 845 O O . ILE A 1 105 ? -12.867 4.752 26.443 1.00 90.00 105 ILE A O 1
ATOM 849 N N . THR A 1 106 ? -10.686 4.934 26.918 1.00 91.12 106 THR A N 1
ATOM 850 C CA . THR A 1 106 ? -10.379 5.764 25.747 1.00 91.12 106 THR A CA 1
ATOM 851 C C . THR A 1 106 ? -9.631 4.928 24.724 1.00 91.12 106 THR A C 1
ATOM 853 O O . THR A 1 106 ? -8.510 4.489 24.993 1.00 91.12 106 THR A O 1
ATOM 856 N N . ALA A 1 107 ? -10.244 4.712 23.564 1.00 89.88 107 ALA A N 1
ATOM 857 C CA . ALA A 1 107 ? -9.700 3.847 22.529 1.00 89.88 107 ALA A CA 1
ATOM 858 C C . ALA A 1 107 ? -10.103 4.303 21.124 1.00 89.88 107 ALA A C 1
ATOM 860 O O . ALA A 1 107 ? -11.077 5.036 20.946 1.00 89.88 107 ALA A O 1
ATOM 861 N N . ARG A 1 108 ? -9.350 3.844 20.126 1.00 86.88 108 ARG A N 1
ATOM 862 C CA . ARG A 1 108 ? -9.687 3.971 18.707 1.00 86.88 108 ARG A CA 1
ATOM 863 C C . ARG A 1 108 ? -10.366 2.694 18.237 1.00 86.88 108 ARG A C 1
ATOM 865 O O . ARG A 1 108 ? -9.845 1.609 18.481 1.00 86.88 108 ARG A O 1
ATOM 872 N N . PHE A 1 109 ? -11.499 2.823 17.555 1.00 83.31 109 PHE A N 1
ATOM 873 C CA . PHE A 1 109 ? -12.122 1.701 16.857 1.00 83.31 109 PHE A CA 1
ATOM 874 C C . PHE A 1 109 ? -11.251 1.297 15.661 1.00 83.31 109 PHE A C 1
ATOM 876 O O . PHE A 1 109 ? -10.875 2.148 14.855 1.00 83.31 109 PHE A O 1
ATOM 883 N N . HIS A 1 110 ? -10.906 0.015 15.569 1.00 79.81 110 HIS A N 1
ATOM 884 C CA . HIS A 1 110 ? -10.055 -0.533 14.511 1.00 79.81 110 HIS A CA 1
ATOM 885 C C . HIS A 1 110 ? -10.805 -1.543 13.616 1.00 79.81 110 HIS A C 1
ATOM 887 O O . HIS A 1 110 ? -10.313 -1.886 12.542 1.00 79.81 110 HIS A O 1
ATOM 893 N N . GLY A 1 111 ? -11.998 -1.994 14.014 1.00 78.62 111 GLY A N 1
ATOM 894 C CA . GLY A 1 111 ? -12.859 -2.864 13.208 1.00 78.62 111 GLY A CA 1
ATOM 895 C C . GLY A 1 111 ? -13.654 -3.863 14.046 1.00 78.62 111 GLY A C 1
ATOM 896 O O . GLY A 1 111 ? -13.562 -3.877 15.275 1.00 78.62 111 GLY A O 1
ATOM 897 N N . LEU A 1 112 ? -14.417 -4.722 13.369 1.00 79.00 112 LEU A N 1
ATOM 898 C CA . LEU A 1 112 ? -15.160 -5.825 13.976 1.00 79.00 112 LEU A CA 1
ATOM 899 C C . LEU A 1 112 ? -14.641 -7.158 13.424 1.00 79.00 112 LEU A C 1
ATOM 901 O O . LEU A 1 112 ? -14.481 -7.327 12.219 1.00 79.00 112 LEU A O 1
ATOM 905 N N . VAL A 1 113 ? -14.334 -8.100 14.314 1.00 77.00 113 VAL A N 1
ATOM 906 C CA . VAL A 1 113 ? -13.803 -9.425 13.981 1.00 77.00 113 VAL A CA 1
ATOM 907 C C . VAL A 1 113 ? -14.590 -10.466 14.766 1.00 77.00 113 VAL A C 1
ATOM 909 O O . VAL A 1 113 ? -14.445 -10.539 15.986 1.00 77.00 113 VAL A O 1
ATOM 912 N N . LYS A 1 114 ? -15.386 -11.295 14.076 1.00 73.81 114 LYS A N 1
ATOM 913 C CA . LYS A 1 114 ? -16.152 -12.407 14.681 1.00 73.81 114 LYS A CA 1
ATOM 914 C C . LYS A 1 114 ? -16.915 -11.965 15.946 1.00 73.81 114 LYS A C 1
ATOM 916 O O . LYS A 1 114 ? -16.674 -12.493 17.031 1.00 73.81 114 LYS A O 1
ATOM 921 N N . ASP A 1 115 ? -17.729 -10.917 15.811 1.00 80.81 115 ASP A N 1
ATOM 922 C CA . ASP A 1 115 ? -18.588 -10.339 16.868 1.00 80.81 115 ASP A CA 1
ATOM 923 C C . ASP A 1 115 ? -17.862 -9.610 18.010 1.00 80.81 115 ASP A C 1
ATOM 925 O O . ASP A 1 115 ? -18.460 -9.182 19.006 1.00 80.81 115 ASP A O 1
ATOM 929 N N . LYS A 1 116 ? -16.549 -9.416 17.866 1.00 86.56 116 LYS A N 1
ATOM 930 C CA . LYS A 1 116 ? -15.739 -8.637 18.800 1.00 86.56 116 LYS A CA 1
ATOM 931 C C . LYS A 1 116 ? -15.214 -7.382 18.138 1.00 86.56 116 LYS A C 1
ATOM 933 O O . LYS A 1 116 ? -14.741 -7.396 17.006 1.00 86.56 116 LYS A O 1
ATOM 938 N N . VAL A 1 117 ? -15.248 -6.304 18.895 1.00 86.81 117 VAL A N 1
ATOM 939 C CA . VAL A 1 117 ? -14.738 -5.001 18.503 1.00 86.81 117 VAL A CA 1
ATOM 940 C C . VAL A 1 117 ? -13.249 -4.961 18.801 1.00 86.81 117 VAL A C 1
ATOM 942 O O . VAL A 1 117 ? -12.837 -5.275 19.920 1.00 86.81 117 VAL A O 1
ATOM 945 N N . ASP A 1 118 ? -12.443 -4.601 17.808 1.00 85.56 118 ASP A N 1
ATOM 946 C CA . ASP A 1 118 ? -11.014 -4.363 17.982 1.00 85.56 118 ASP A CA 1
ATOM 947 C C . ASP A 1 118 ? -10.787 -2.891 18.334 1.00 85.56 118 ASP A C 1
ATOM 949 O O . ASP A 1 118 ? -11.120 -1.983 17.566 1.00 85.56 118 ASP A O 1
ATOM 953 N N . PHE A 1 119 ? -10.239 -2.658 19.522 1.00 89.12 119 PHE A N 1
ATOM 954 C CA . PHE A 1 119 ? -9.928 -1.337 20.044 1.00 89.12 119 PHE A CA 1
ATOM 955 C C . PHE A 1 119 ? -8.424 -1.165 20.205 1.00 89.12 119 PHE A C 1
ATOM 957 O O . PHE A 1 119 ? -7.755 -1.997 20.811 1.00 89.12 119 PHE A O 1
ATOM 964 N N . GLU A 1 120 ? -7.889 -0.033 19.765 1.00 85.50 120 GLU A N 1
ATOM 965 C CA . GLU A 1 120 ? -6.521 0.379 20.073 1.00 85.50 120 GLU A CA 1
ATOM 966 C C . GLU A 1 120 ? -6.541 1.366 21.245 1.00 85.50 120 GLU A C 1
ATOM 968 O O . GLU A 1 120 ? -7.153 2.429 21.166 1.00 85.50 120 GLU A O 1
ATOM 973 N N . LEU A 1 121 ? -5.910 1.006 22.360 1.00 88.62 121 LEU A N 1
ATOM 974 C CA . LEU A 1 121 ? -5.788 1.844 23.554 1.00 88.62 121 LEU A CA 1
ATOM 975 C C . LEU A 1 121 ? -4.675 2.892 23.383 1.00 88.62 121 LEU A C 1
ATOM 977 O O . LEU A 1 121 ? -3.764 2.726 22.576 1.00 88.62 121 LEU A O 1
ATOM 981 N N . LYS A 1 122 ? -4.687 3.955 24.203 1.00 83.62 122 LYS A N 1
ATOM 982 C CA . LYS A 1 122 ? -3.676 5.042 24.163 1.00 83.62 122 LYS A CA 1
ATOM 983 C C . LYS A 1 122 ? -2.227 4.590 24.350 1.00 83.62 122 LYS A C 1
ATOM 985 O O . LYS A 1 122 ? -1.313 5.290 23.935 1.00 83.62 122 LYS A O 1
ATOM 990 N N . ASN A 1 123 ? -2.017 3.436 24.973 1.00 80.62 123 ASN A N 1
ATOM 991 C CA . ASN A 1 123 ? -0.700 2.823 25.139 1.00 80.62 123 ASN A CA 1
ATOM 992 C C . ASN A 1 123 ? -0.264 1.986 23.917 1.00 80.62 123 ASN A C 1
ATOM 994 O O . ASN A 1 123 ? 0.725 1.267 24.006 1.00 80.62 123 ASN A O 1
ATOM 998 N N . GLY A 1 124 ? -1.015 2.022 22.810 1.00 76.69 124 GLY A N 1
ATOM 999 C CA . GLY A 1 124 ? -0.757 1.246 21.595 1.00 76.69 124 GLY A CA 1
ATOM 1000 C C . GLY A 1 124 ? -1.191 -0.221 21.674 1.00 76.69 124 GLY A C 1
ATOM 1001 O O . GLY A 1 124 ? -1.052 -0.955 20.697 1.00 76.69 124 GLY A O 1
ATOM 1002 N N . LYS A 1 125 ? -1.732 -0.679 22.812 1.00 83.19 125 LYS A N 1
ATOM 1003 C CA . LYS A 1 125 ? -2.221 -2.054 22.960 1.00 83.19 125 LYS A CA 1
ATOM 1004 C C . LYS A 1 125 ? -3.560 -2.217 22.248 1.00 83.19 125 LYS A C 1
ATOM 1006 O O . LYS A 1 125 ? -4.494 -1.458 22.499 1.00 83.19 125 LYS A O 1
ATOM 1011 N N . ARG A 1 126 ? -3.677 -3.274 21.446 1.00 87.25 126 ARG A N 1
ATOM 1012 C CA . ARG A 1 126 ? -4.950 -3.702 20.858 1.00 87.25 126 ARG A CA 1
ATOM 1013 C C . ARG A 1 126 ? -5.687 -4.653 21.782 1.00 87.25 126 ARG A C 1
ATOM 1015 O O . ARG A 1 126 ? -5.082 -5.563 22.355 1.00 87.25 126 ARG A O 1
ATOM 1022 N N . VAL A 1 127 ? -6.977 -4.415 21.960 1.00 86.44 127 VAL A N 1
ATOM 1023 C CA . VAL A 1 127 ? -7.857 -5.210 22.808 1.00 86.44 127 VAL A CA 1
ATOM 1024 C C . VAL A 1 127 ? -9.117 -5.562 22.035 1.00 86.44 127 VAL A C 1
ATOM 1026 O O . VAL A 1 127 ? -9.798 -4.698 21.497 1.00 86.44 127 VAL A O 1
ATOM 1029 N N . SER A 1 128 ? -9.425 -6.853 22.009 1.00 89.81 128 SER A N 1
ATOM 1030 C CA . SER A 1 128 ? -10.660 -7.370 21.434 1.00 89.81 128 SER A CA 1
ATOM 1031 C C . SER A 1 128 ? -11.709 -7.474 22.538 1.00 89.81 128 SER A C 1
ATOM 1033 O O . SER A 1 128 ? -11.462 -8.125 23.557 1.00 89.81 128 SER A O 1
ATOM 1035 N N . TYR A 1 129 ? -12.861 -6.826 22.356 1.00 89.25 129 TYR A N 1
ATOM 1036 C CA . TYR A 1 129 ? -13.939 -6.794 23.344 1.00 89.25 129 TYR A CA 1
ATOM 1037 C C . TYR A 1 129 ? -15.289 -7.175 22.715 1.00 89.25 129 TYR A C 1
ATOM 1039 O O . TYR A 1 129 ? -15.596 -6.681 21.631 1.00 89.25 129 TYR A O 1
ATOM 1047 N N . PRO A 1 130 ? -16.109 -8.041 23.341 1.00 91.81 130 PRO A N 1
ATOM 1048 C CA . PRO A 1 130 ? -17.398 -8.441 22.770 1.00 91.81 130 PRO A CA 1
ATOM 1049 C C . PRO A 1 130 ? -18.335 -7.243 22.571 1.00 91.81 130 PRO A C 1
ATOM 1051 O O . PRO A 1 130 ? -18.579 -6.496 23.522 1.00 91.81 130 PRO A O 1
ATOM 1054 N N . LEU A 1 131 ? -18.896 -7.087 21.363 1.00 87.75 131 LEU A N 1
ATOM 1055 C CA . LEU A 1 131 ? -19.822 -5.987 21.047 1.00 87.75 131 LEU A CA 1
ATOM 1056 C C . LEU A 1 131 ? -21.021 -5.986 22.005 1.00 87.75 131 LEU A C 1
ATOM 1058 O O . LEU A 1 131 ? -21.396 -4.949 22.545 1.00 87.75 131 LEU A O 1
ATOM 1062 N N . GLU A 1 132 ? -21.558 -7.167 22.306 1.00 90.75 132 GLU A N 1
ATOM 1063 C CA . GLU A 1 132 ? -22.705 -7.337 23.199 1.00 90.75 132 GLU A CA 1
ATOM 1064 C C . GLU A 1 132 ? -22.443 -6.898 24.642 1.00 90.75 132 GLU A C 1
ATOM 1066 O O . GLU A 1 132 ? -23.390 -6.632 25.380 1.00 90.75 132 GLU A O 1
ATOM 1071 N N . GLN A 1 133 ? -21.182 -6.845 25.080 1.00 91.38 133 GLN A N 1
ATOM 1072 C CA . GLN A 1 133 ? -20.835 -6.381 26.423 1.00 91.38 133 GLN A CA 1
ATOM 1073 C C . GLN A 1 133 ? -20.644 -4.861 26.486 1.00 91.38 133 GLN A C 1
ATOM 1075 O O . GLN A 1 133 ? -20.569 -4.298 27.582 1.00 91.38 133 GLN A O 1
ATOM 1080 N N . LEU A 1 134 ? -20.596 -4.182 25.336 1.00 91.44 134 LEU A N 1
ATOM 1081 C CA . LEU A 1 134 ? -20.597 -2.725 25.280 1.00 91.44 134 LEU A CA 1
ATOM 1082 C C . LEU A 1 134 ? -21.961 -2.152 25.670 1.00 91.44 134 LEU A C 1
ATOM 1084 O O . LEU A 1 134 ? -22.986 -2.832 25.616 1.00 91.44 134 LEU A O 1
ATOM 1088 N N . SER A 1 135 ? -21.967 -0.888 26.082 1.00 92.81 135 SER A N 1
ATOM 1089 C CA . SER A 1 135 ? -23.199 -0.139 26.310 1.00 92.81 135 SER A CA 1
ATOM 1090 C C . SER A 1 135 ? -23.975 0.034 25.003 1.00 92.81 135 SER A C 1
ATOM 1092 O O . SER A 1 135 ? -23.385 0.062 23.923 1.00 92.81 135 SER A O 1
ATOM 1094 N N . ALA A 1 136 ? -25.295 0.207 25.097 1.00 90.50 136 ALA A N 1
ATOM 1095 C CA . ALA A 1 136 ? -26.142 0.443 23.925 1.00 90.50 136 ALA A CA 1
ATOM 1096 C C . ALA A 1 136 ? -25.679 1.665 23.108 1.00 90.50 136 ALA A C 1
ATOM 1098 O O . ALA A 1 136 ? -25.691 1.634 21.881 1.00 90.50 136 ALA A O 1
ATOM 1099 N N . GLU A 1 137 ? -25.194 2.713 23.784 1.00 87.62 137 GLU A N 1
ATOM 1100 C CA . GLU A 1 137 ? -24.619 3.892 23.131 1.00 87.62 137 GLU A CA 1
ATOM 1101 C C . GLU A 1 137 ? -23.358 3.534 22.333 1.00 87.62 137 GLU A C 1
ATOM 1103 O O . GLU A 1 137 ? -23.246 3.883 21.161 1.00 87.62 137 GLU A O 1
ATOM 1108 N N . SER A 1 138 ? -22.424 2.794 22.938 1.00 89.31 138 SER A N 1
ATOM 1109 C CA . SER A 1 138 ? -21.199 2.356 22.258 1.00 89.31 138 SER A CA 1
ATOM 1110 C C . SER A 1 138 ? -21.496 1.415 21.084 1.00 89.31 138 SER A C 1
ATOM 1112 O O . SER A 1 138 ? -20.861 1.533 20.039 1.00 89.31 138 SER A O 1
ATOM 1114 N N . GLN A 1 139 ? -22.489 0.531 21.211 1.00 88.38 139 GLN A N 1
ATOM 1115 C CA . GLN A 1 139 ? -22.931 -0.349 20.124 1.00 88.38 139 GLN A CA 1
ATOM 1116 C C . GLN A 1 139 ? -23.504 0.443 18.941 1.00 88.38 139 GLN A C 1
ATOM 1118 O O . GLN A 1 139 ? -23.081 0.230 17.808 1.00 88.38 139 GLN A O 1
ATOM 1123 N N . ALA A 1 140 ? -24.400 1.403 19.195 1.00 87.25 140 ALA A N 1
ATOM 1124 C CA . ALA A 1 140 ? -24.979 2.244 18.145 1.00 87.25 140 ALA A CA 1
ATOM 1125 C C . ALA A 1 140 ? -23.913 3.077 17.412 1.00 87.25 140 ALA A C 1
ATOM 1127 O O . ALA A 1 140 ? -23.983 3.262 16.198 1.00 87.25 140 ALA A O 1
ATOM 1128 N N . ARG A 1 141 ? -22.890 3.551 18.138 1.00 84.44 141 ARG A N 1
ATOM 1129 C CA . ARG A 1 141 ? -21.741 4.250 17.542 1.00 84.44 141 ARG A CA 1
ATOM 1130 C C . ARG A 1 141 ? -20.931 3.344 16.626 1.00 84.44 141 ARG A C 1
ATOM 1132 O O . ARG A 1 141 ? -20.593 3.766 15.527 1.00 84.44 141 ARG A O 1
ATOM 1139 N N . ILE A 1 142 ? -20.651 2.114 17.054 1.00 84.62 142 ILE A N 1
ATOM 1140 C CA . ILE A 1 142 ? -19.948 1.128 16.224 1.00 84.62 142 ILE A CA 1
ATOM 1141 C C . ILE A 1 142 ? -20.754 0.811 14.970 1.00 84.62 142 ILE A C 1
ATOM 1143 O O . ILE A 1 142 ? -20.183 0.812 13.887 1.00 84.62 142 ILE A O 1
ATOM 1147 N N . GLN A 1 143 ? -22.070 0.631 15.091 1.00 81.81 143 GLN A N 1
ATOM 1148 C CA . GLN A 1 143 ? -22.931 0.400 13.935 1.00 81.81 143 GLN A CA 1
ATOM 1149 C C . GLN A 1 143 ? -22.864 1.569 12.939 1.00 81.81 143 GLN A C 1
ATOM 1151 O O . GLN A 1 143 ? -22.637 1.351 11.758 1.00 81.81 143 GLN A O 1
ATOM 1156 N N . GLY A 1 144 ? -22.914 2.818 13.414 1.00 79.88 144 GLY A N 1
ATOM 1157 C CA . GLY A 1 144 ? -22.747 3.992 12.547 1.00 79.88 144 GLY A CA 1
ATOM 1158 C C . GLY A 1 144 ? -21.356 4.124 11.902 1.00 79.88 144 GLY A C 1
ATOM 1159 O O . GLY A 1 144 ? -21.231 4.725 10.832 1.00 79.88 144 GLY A O 1
ATOM 1160 N N . LEU A 1 145 ? -20.311 3.572 12.531 1.00 78.00 145 LEU A N 1
ATOM 1161 C CA . LEU A 1 145 ? -18.962 3.489 11.958 1.00 78.00 145 LEU A CA 1
ATOM 1162 C C . LEU A 1 145 ? -18.840 2.375 10.908 1.00 78.00 145 LEU A C 1
ATOM 1164 O O . LEU A 1 145 ? -18.047 2.527 9.983 1.00 78.00 145 LEU A O 1
ATOM 1168 N N . ILE A 1 146 ? -19.609 1.291 11.047 1.00 73.06 146 ILE A N 1
ATOM 1169 C CA . ILE A 1 146 ? -19.703 0.203 10.063 1.00 73.06 146 ILE A CA 1
ATOM 1170 C C . ILE A 1 146 ? -20.520 0.660 8.846 1.00 73.06 146 ILE A C 1
ATOM 1172 O O . ILE A 1 146 ? -20.062 0.510 7.720 1.00 73.06 146 ILE A O 1
ATOM 1176 N N . ASP A 1 147 ? -21.678 1.288 9.072 1.00 68.31 147 ASP A N 1
ATOM 1177 C CA . ASP A 1 147 ? -22.619 1.699 8.018 1.00 68.31 147 ASP A CA 1
ATOM 1178 C C . ASP A 1 147 ? -22.161 2.945 7.235 1.00 68.31 147 ASP A C 1
ATOM 1180 O O . ASP A 1 147 ? -22.721 3.278 6.189 1.00 68.31 147 ASP A O 1
ATOM 1184 N N . SER A 1 148 ? -21.145 3.669 7.720 1.00 58.12 148 SER A N 1
ATOM 1185 C CA . SER A 1 148 ? -20.519 4.739 6.938 1.00 58.12 148 SER A CA 1
ATOM 1186 C C . SER A 1 148 ? -19.668 4.127 5.814 1.00 58.12 148 SER A C 1
ATOM 1188 O O . SER A 1 148 ? -18.705 3.418 6.115 1.00 58.12 148 SER A O 1
ATOM 1190 N N . PRO A 1 149 ? -19.916 4.457 4.527 1.00 45.62 149 PRO A N 1
ATOM 1191 C CA . PRO A 1 149 ? -19.342 3.774 3.355 1.00 45.62 149 PRO A CA 1
ATOM 1192 C C . PRO A 1 149 ? -17.846 4.056 3.113 1.00 45.62 149 PRO A C 1
ATOM 1194 O O . PRO A 1 149 ? -17.348 3.939 2.001 1.00 45.62 149 PRO A O 1
ATOM 1197 N N . VAL A 1 150 ? -17.100 4.443 4.146 1.00 45.38 150 VAL A N 1
ATOM 1198 C CA . VAL A 1 150 ? -15.644 4.640 4.090 1.00 45.38 150 VAL A CA 1
ATOM 1199 C C . VAL A 1 150 ? -14.889 3.386 4.566 1.00 45.38 150 VAL A C 1
ATOM 1201 O O . VAL A 1 150 ? -13.668 3.346 4.465 1.00 45.38 150 VAL A O 1
ATOM 1204 N N . MET A 1 151 ? -15.584 2.348 5.057 1.00 37.47 151 MET A N 1
ATOM 1205 C CA . MET A 1 151 ? -14.952 1.138 5.618 1.00 37.47 151 MET A CA 1
ATOM 1206 C C . MET A 1 151 ? -15.443 -0.201 5.033 1.00 37.47 151 MET A C 1
ATOM 1208 O O . MET A 1 151 ? -14.918 -1.241 5.423 1.00 37.47 151 MET A O 1
ATOM 1212 N N . MET A 1 152 ? -16.381 -0.201 4.082 1.00 37.97 152 MET A N 1
ATOM 1213 C CA . MET A 1 152 ? -16.797 -1.401 3.342 1.00 37.97 152 MET A CA 1
ATOM 1214 C C . MET A 1 152 ? -16.279 -1.324 1.906 1.00 37.97 152 MET A C 1
ATOM 1216 O O . MET A 1 152 ? -16.960 -0.854 1.002 1.00 37.97 152 MET A O 1
ATOM 1220 N N . SER A 1 153 ? -15.049 -1.783 1.700 1.00 34.03 153 SER A N 1
ATOM 1221 C CA . SER A 1 153 ? -14.682 -2.411 0.433 1.00 34.03 153 SER A CA 1
ATOM 1222 C C . SER A 1 153 ? -14.736 -3.921 0.666 1.00 34.03 153 SER A C 1
ATOM 1224 O O . SER A 1 153 ? -13.709 -4.551 0.929 1.00 34.03 153 SER A O 1
ATOM 1226 N N . GLU A 1 154 ? -15.953 -4.468 0.692 1.00 41.75 154 GLU A N 1
ATOM 1227 C CA . GLU A 1 154 ? -16.160 -5.893 0.445 1.00 41.75 154 GLU A CA 1
ATOM 1228 C C . GLU A 1 154 ? -16.052 -6.109 -1.066 1.00 41.75 154 GLU A C 1
ATOM 1230 O O . GLU A 1 154 ? -16.627 -5.358 -1.854 1.00 41.75 154 GLU A O 1
ATOM 1235 N N . ASP A 1 155 ? -15.197 -7.067 -1.422 1.00 40.03 155 ASP A N 1
ATOM 1236 C CA . ASP A 1 155 ? -14.951 -7.564 -2.770 1.00 40.03 155 ASP A CA 1
ATOM 1237 C C . ASP A 1 155 ? -16.274 -8.026 -3.435 1.00 40.03 155 ASP A C 1
ATOM 1239 O O . ASP A 1 155 ? -17.020 -8.789 -2.821 1.00 40.03 155 ASP A O 1
ATOM 1243 N N . ASP A 1 156 ? -16.496 -7.631 -4.693 1.00 29.98 156 ASP A N 1
ATOM 1244 C CA . ASP A 1 156 ? -17.268 -8.376 -5.707 1.00 29.98 156 ASP A CA 1
ATOM 1245 C C . ASP A 1 156 ? -16.388 -8.514 -6.963 1.00 29.98 156 ASP A C 1
ATOM 1247 O O . ASP A 1 156 ? -15.800 -7.486 -7.386 1.00 29.98 156 ASP A O 1
#

pLDDT: mean 79.13, std 16.35, range [29.98, 96.31]

Foldseek 3Di:
DQLDLVPDLVLCQLQPDQVDDSRPPHVPPDDRDFPVVSLVSSQCSQNQVDDPNDGHDHHDPCPRCVNFFDDDPRHTDGPVCHPVPPPPVPVQDQDWWAFPVGDIFGWGFPDDDPQWTWTQHPVRDIDTHHLNRTDPVNNVVNVVVVPPVPPDPDDD

Radius of gyration: 21.46 Å; chains: 1; bounding box: 46×27×60 Å

Secondary structure (DSSP, 8-state):
-TT-STT-HHHHHHHS-TTSTT-SSPTTS-PPPPHHHHHHHHHHHHTT--BTTB--PPPPGGG-HHHH--EETTEE--TTS-S-----------EEEEBTT--EEEEEEEEEETTEEEEEETTS-EEEEEGGGB-HHHHHHHHHHHHSTTS-----